Protein AF-A0A150T9M9-F1 (afdb_monomer_lite)

Foldseek 3Di:
DPDPDDDDDDDFFADPVGHGDDPLADDDRDDPVSVLVLLVVQQVDQEDEDELSCQNHVLDLQFNDNDDHDGHEYEYEYAQLPRDLPRNVLDFPPPPPPPPDDDDDDDDDDDDDDDDDDDDDDDDPPPPDPGHHAYEYEYEPPRHDPCSCVSSVVSRHHYHYAHAPPVRDGDDPDD

Secondary structure (DSSP, 8-state):
---SS----------TTS---BTTB----S-HHHHHHHHHHHHSSSEEEEEHHHHHHH-------SSSSPPPEEEEE-TT----TT-GGG-------------------------------------PPP-PPPEEEEEETTTPPTTHHHHHHHTT-EEEEE---TT----PPP-

Structure (mmCIF, N/CA/C/O backbone):
data_AF-A0A150T9M9-F1
#
_entry.id   AF-A0A150T9M9-F1
#
loop_
_atom_site.group_PDB
_atom_site.id
_atom_site.type_symbol
_atom_site.label_atom_id
_atom_site.label_alt_id
_atom_site.label_comp_id
_atom_site.label_asym_id
_atom_site.label_entity_id
_atom_site.label_seq_id
_atom_site.pdbx_PDB_ins_code
_atom_site.Cartn_x
_atom_site.Cartn_y
_atom_site.Cartn_z
_atom_site.occupancy
_atom_site.B_iso_or_equiv
_atom_site.auth_seq_id
_atom_site.auth_comp_id
_atom_site.auth_asym_id
_atom_site.auth_atom_id
_atom_site.pdbx_PDB_model_num
ATOM 1 N N . MET A 1 1 ? -16.081 -22.587 -5.326 1.00 50.75 1 MET A N 1
ATOM 2 C CA . MET A 1 1 ? -15.481 -22.714 -3.979 1.00 50.75 1 MET A CA 1
ATOM 3 C C . MET A 1 1 ? -15.173 -21.314 -3.473 1.00 50.75 1 MET A C 1
ATOM 5 O O . MET A 1 1 ? -14.296 -20.683 -4.043 1.00 50.75 1 MET A O 1
ATOM 9 N N . SER A 1 2 ? -15.898 -20.794 -2.477 1.00 53.66 2 SER A N 1
ATOM 10 C CA . SER A 1 2 ? -15.442 -19.588 -1.775 1.00 53.66 2 SER A CA 1
ATOM 11 C C . SER A 1 2 ? -14.333 -20.008 -0.819 1.00 53.66 2 SER A C 1
ATOM 13 O O . SER A 1 2 ? -14.572 -20.814 0.082 1.00 53.66 2 SER A O 1
ATOM 15 N N . LEU A 1 3 ? -13.116 -19.516 -1.030 1.00 56.09 3 LEU A N 1
ATOM 16 C CA . LEU A 1 3 ? -12.059 -19.700 -0.044 1.00 56.09 3 LEU A CA 1
ATOM 17 C C . LEU A 1 3 ? -12.469 -18.948 1.236 1.00 56.09 3 LEU A C 1
ATOM 19 O O . LEU A 1 3 ? -12.924 -17.807 1.134 1.00 56.09 3 LEU A O 1
ATOM 23 N N . PRO A 1 4 ? -12.312 -19.539 2.435 1.00 76.81 4 PRO A N 1
ATOM 24 C CA . PRO A 1 4 ? -12.649 -18.875 3.700 1.00 76.81 4 PRO A CA 1
ATOM 25 C C . PRO A 1 4 ? -11.779 -17.635 3.967 1.00 76.81 4 PRO A C 1
ATOM 27 O O . PRO A 1 4 ? -12.071 -16.841 4.858 1.00 76.81 4 PRO A O 1
ATOM 30 N N . ARG A 1 5 ? -10.700 -17.455 3.192 1.00 81.12 5 ARG A N 1
ATOM 31 C CA . ARG A 1 5 ? -9.790 -16.310 3.239 1.00 81.12 5 ARG A CA 1
ATOM 32 C C . ARG A 1 5 ? -9.347 -15.911 1.824 1.00 81.12 5 ARG A C 1
ATOM 34 O O . ARG A 1 5 ? -9.252 -16.791 0.967 1.00 81.12 5 ARG A O 1
ATOM 41 N N . PRO A 1 6 ? -9.038 -14.624 1.573 1.00 89.44 6 PRO A N 1
ATOM 42 C CA . PRO A 1 6 ? -8.468 -14.192 0.300 1.00 89.44 6 PRO A CA 1
ATOM 43 C C . PRO A 1 6 ? -7.147 -14.910 0.004 1.00 89.44 6 PRO A C 1
ATOM 45 O O . PRO A 1 6 ? -6.336 -15.114 0.910 1.00 89.44 6 PRO A O 1
ATOM 48 N N . LEU A 1 7 ? -6.905 -15.245 -1.264 1.00 92.62 7 LEU A N 1
ATOM 49 C CA . LEU A 1 7 ? -5.572 -15.629 -1.722 1.00 92.62 7 LEU A CA 1
ATOM 50 C C . LEU A 1 7 ? -4.674 -14.387 -1.693 1.00 92.62 7 LEU A C 1
ATOM 52 O O . LEU A 1 7 ? -5.038 -13.345 -2.236 1.00 92.62 7 LEU A O 1
ATOM 56 N N . VAL A 1 8 ? -3.511 -14.491 -1.050 1.00 94.69 8 VAL A N 1
ATOM 57 C CA . VAL A 1 8 ? -2.585 -13.364 -0.891 1.00 94.69 8 VAL A CA 1
ATOM 58 C C . VAL A 1 8 ? -1.295 -13.637 -1.650 1.00 94.69 8 VAL A C 1
ATOM 60 O O . VAL A 1 8 ? -0.616 -14.629 -1.392 1.00 94.69 8 VAL A O 1
ATOM 63 N N . THR A 1 9 ? -0.932 -12.701 -2.525 1.00 96.50 9 THR A N 1
ATOM 64 C CA . THR A 1 9 ? 0.367 -12.664 -3.202 1.00 96.50 9 THR A CA 1
ATOM 65 C C . THR A 1 9 ? 1.178 -11.492 -2.664 1.00 96.50 9 THR A C 1
ATOM 67 O O . THR A 1 9 ? 0.715 -10.351 -2.673 1.00 96.50 9 THR A O 1
ATOM 70 N N . LEU A 1 10 ? 2.402 -11.759 -2.205 1.00 96.69 10 LEU A N 1
ATOM 71 C CA . LEU A 1 10 ? 3.348 -10.722 -1.798 1.00 96.69 10 LEU A CA 1
ATOM 72 C C . LEU A 1 10 ? 4.262 -10.365 -2.976 1.00 96.69 10 LEU A C 1
ATOM 74 O O . LEU A 1 10 ? 4.929 -11.233 -3.530 1.00 96.69 10 LEU A O 1
ATOM 78 N N . HIS A 1 11 ? 4.322 -9.079 -3.324 1.00 94.62 11 HIS A N 1
ATOM 79 C CA . HIS A 1 11 ? 5.204 -8.554 -4.366 1.00 94.62 11 HIS A CA 1
ATOM 80 C C . HIS A 1 11 ? 6.058 -7.411 -3.813 1.00 94.62 11 HIS A C 1
ATOM 82 O O . HIS A 1 11 ? 5.525 -6.435 -3.283 1.00 94.62 11 HIS A O 1
ATOM 88 N N . PHE A 1 12 ? 7.375 -7.488 -3.999 1.00 95.25 12 PHE A N 1
ATOM 89 C CA . PHE A 1 12 ? 8.322 -6.440 -3.623 1.00 95.25 12 PHE A CA 1
ATOM 90 C C . PHE A 1 12 ? 9.529 -6.435 -4.567 1.00 95.25 12 PHE A C 1
ATOM 92 O O . PHE A 1 12 ? 9.828 -7.433 -5.218 1.00 95.25 12 PHE A O 1
ATOM 99 N N . ALA A 1 13 ? 10.216 -5.297 -4.632 1.00 94.94 13 ALA A N 1
ATOM 100 C CA . ALA A 1 13 ? 11.552 -5.202 -5.206 1.00 94.94 13 ALA A CA 1
ATOM 101 C C . ALA A 1 13 ? 12.557 -5.089 -4.059 1.00 94.94 13 ALA A C 1
ATOM 103 O O . ALA A 1 13 ? 12.235 -4.522 -3.015 1.00 94.94 13 ALA A O 1
ATOM 104 N N . GLN A 1 14 ? 13.755 -5.628 -4.254 1.00 95.94 14 GLN A N 1
ATOM 105 C CA . GLN A 1 14 ? 14.835 -5.551 -3.279 1.00 95.94 14 GLN A CA 1
ATOM 106 C C . GLN A 1 14 ? 16.172 -5.294 -3.975 1.00 95.94 14 GLN A C 1
ATOM 108 O O . GLN A 1 14 ? 16.358 -5.670 -5.134 1.00 95.94 14 GLN A O 1
ATOM 113 N N . THR A 1 15 ? 17.100 -4.668 -3.262 1.00 96.00 15 THR A N 1
ATOM 114 C CA . THR A 1 15 ? 18.512 -4.617 -3.639 1.00 96.00 15 THR A CA 1
ATOM 115 C C . THR A 1 15 ? 19.165 -5.990 -3.440 1.00 96.00 15 THR A C 1
ATOM 117 O O . THR A 1 15 ? 18.590 -6.888 -2.819 1.00 96.00 15 THR A O 1
ATOM 120 N N . LEU A 1 16 ? 20.389 -6.164 -3.945 1.00 96.50 16 LEU A N 1
ATOM 121 C CA . LEU A 1 16 ? 21.130 -7.426 -3.816 1.00 96.50 16 LEU A CA 1
ATOM 122 C C . LEU A 1 16 ? 21.419 -7.802 -2.351 1.00 96.50 16 LEU A C 1
ATOM 124 O O . LEU A 1 16 ? 21.435 -8.977 -2.004 1.00 96.50 16 LEU A O 1
ATOM 128 N N . ASP A 1 17 ? 21.607 -6.806 -1.491 1.00 95.88 17 ASP A N 1
ATOM 129 C CA . ASP A 1 17 ? 21.810 -6.949 -0.048 1.00 95.88 17 ASP A CA 1
ATOM 130 C C . ASP A 1 17 ? 20.495 -7.050 0.753 1.00 95.88 17 ASP A C 1
ATOM 132 O O . ASP A 1 17 ? 20.512 -6.992 1.981 1.00 95.88 17 ASP A O 1
ATOM 136 N N . GLY A 1 18 ? 19.350 -7.212 0.078 1.00 96.12 18 GLY A N 1
ATOM 137 C CA . GLY A 1 18 ? 18.060 -7.509 0.710 1.00 96.12 18 GLY A CA 1
ATOM 138 C C . GLY A 1 18 ? 17.307 -6.298 1.266 1.00 96.12 18 GLY A C 1
ATOM 139 O O . GLY A 1 18 ? 16.374 -6.460 2.053 1.00 96.12 18 GLY A O 1
ATOM 140 N N . ARG A 1 19 ? 17.676 -5.070 0.881 1.00 95.56 19 ARG A N 1
ATOM 141 C CA . ARG A 1 19 ? 16.957 -3.856 1.295 1.00 95.56 19 ARG A CA 1
ATOM 142 C C . ARG A 1 19 ? 15.794 -3.579 0.350 1.00 95.56 19 ARG A C 1
ATOM 144 O O . ARG A 1 19 ? 15.938 -3.646 -0.865 1.00 95.56 19 ARG A O 1
ATOM 151 N N . ILE A 1 20 ? 14.645 -3.215 0.916 1.00 94.88 20 ILE A N 1
ATOM 152 C CA . ILE A 1 20 ? 13.413 -2.924 0.159 1.00 94.88 20 ILE A CA 1
ATOM 153 C C . ILE A 1 20 ? 13.050 -1.431 0.124 1.00 94.88 20 ILE A C 1
ATOM 155 O O . ILE A 1 20 ? 12.134 -1.044 -0.595 1.00 94.88 20 ILE A O 1
ATOM 159 N N . ALA A 1 21 ? 13.730 -0.595 0.915 1.00 94.06 21 ALA A N 1
ATOM 160 C CA . ALA A 1 21 ? 13.466 0.840 1.030 1.00 94.06 21 ALA A CA 1
ATOM 161 C C . ALA A 1 21 ? 14.677 1.591 1.612 1.00 94.06 21 ALA A C 1
ATOM 163 O O . ALA A 1 21 ? 15.488 0.995 2.328 1.00 94.06 21 ALA A O 1
ATOM 164 N N . ALA A 1 22 ? 14.754 2.902 1.359 1.00 92.31 22 ALA A N 1
ATOM 165 C CA . ALA A 1 22 ? 15.591 3.820 2.132 1.00 92.31 22 ALA A CA 1
ATOM 166 C C . ALA A 1 22 ? 14.808 4.407 3.327 1.00 92.31 22 ALA A C 1
ATOM 168 O O . ALA A 1 22 ? 13.571 4.383 3.338 1.00 92.31 22 ALA A O 1
ATOM 169 N N . PRO A 1 23 ? 15.493 4.937 4.357 1.00 92.25 23 PRO A N 1
ATOM 170 C CA . PRO A 1 23 ? 14.827 5.592 5.478 1.00 92.25 23 PRO A CA 1
ATOM 171 C C . PRO A 1 23 ? 14.034 6.829 5.033 1.00 92.25 23 PRO A C 1
ATOM 173 O O . PRO A 1 23 ? 14.612 7.841 4.660 1.00 92.25 23 PRO A O 1
ATOM 176 N N . ASN A 1 24 ? 12.703 6.760 5.142 1.00 90.94 24 ASN A N 1
ATOM 177 C CA . ASN A 1 24 ? 11.770 7.875 4.909 1.00 90.94 24 ASN A CA 1
ATOM 178 C C . ASN A 1 24 ? 11.855 8.538 3.519 1.00 90.94 24 ASN A C 1
ATOM 180 O O . ASN A 1 24 ? 11.422 9.677 3.366 1.00 90.94 24 ASN A O 1
ATOM 184 N N . GLU A 1 25 ? 12.359 7.832 2.510 1.00 92.12 25 GLU A N 1
ATOM 185 C CA . GLU A 1 25 ? 12.483 8.347 1.147 1.00 92.12 25 GLU A CA 1
ATOM 186 C C . GLU A 1 25 ? 12.055 7.287 0.129 1.00 92.12 25 GLU A C 1
ATOM 188 O O . GLU A 1 25 ? 12.313 6.090 0.299 1.00 92.12 25 GLU A O 1
ATOM 193 N N . ARG A 1 26 ? 11.409 7.744 -0.948 1.00 90.94 26 ARG A N 1
ATOM 194 C CA . ARG A 1 26 ? 11.066 6.908 -2.093 1.00 90.94 26 ARG A CA 1
ATOM 195 C C . ARG A 1 26 ? 12.318 6.599 -2.912 1.00 90.94 26 ARG A C 1
ATOM 197 O O . ARG A 1 26 ? 12.969 7.506 -3.416 1.00 90.94 26 ARG A O 1
ATOM 204 N N . VAL A 1 27 ? 12.568 5.316 -3.163 1.00 92.44 27 VAL A N 1
ATOM 205 C CA . VAL A 1 27 ? 13.668 4.851 -4.022 1.00 92.44 27 VAL A CA 1
ATOM 206 C C . VAL A 1 27 ? 13.129 4.108 -5.235 1.00 92.44 27 VAL A C 1
ATOM 208 O O . VAL A 1 27 ? 12.195 3.307 -5.143 1.00 92.44 27 VAL A O 1
ATOM 211 N N . GLU A 1 28 ? 13.742 4.341 -6.392 1.00 91.75 28 GLU A N 1
ATOM 212 C CA . GLU A 1 28 ? 13.437 3.597 -7.612 1.00 91.75 28 GLU A CA 1
ATOM 213 C C . GLU A 1 28 ? 14.227 2.293 -7.653 1.00 91.75 28 GLU A C 1
ATOM 215 O O . GLU A 1 28 ? 15.356 2.237 -8.126 1.00 91.75 28 GLU A O 1
ATOM 220 N N . LEU A 1 29 ? 13.619 1.236 -7.115 1.00 93.75 29 LEU A N 1
ATOM 221 C CA . LEU A 1 29 ? 14.259 -0.076 -7.016 1.00 93.75 29 LEU A CA 1
ATOM 222 C C . LEU A 1 29 ? 13.842 -1.049 -8.127 1.00 93.75 29 LEU A C 1
ATOM 224 O O . LEU A 1 29 ? 14.576 -1.967 -8.478 1.00 93.75 29 LEU A O 1
ATOM 228 N N . SER A 1 30 ? 12.640 -0.873 -8.676 1.00 94.12 30 SER A N 1
ATOM 229 C CA . SER A 1 30 ? 12.113 -1.740 -9.734 1.00 94.12 30 SER A CA 1
ATOM 230 C C . SER A 1 30 ? 12.595 -1.300 -11.110 1.00 94.12 30 SER A C 1
ATOM 232 O O . SER A 1 30 ? 12.535 -0.122 -11.451 1.00 94.12 30 SER A O 1
ATOM 234 N N . THR A 1 31 ? 12.960 -2.265 -11.949 1.00 95.25 31 THR A N 1
ATOM 235 C CA . THR A 1 31 ? 13.185 -2.031 -13.380 1.00 95.25 31 THR A CA 1
ATOM 236 C C . THR A 1 31 ? 11.856 -1.793 -14.115 1.00 95.25 31 THR A C 1
ATOM 238 O O . THR A 1 31 ? 10.791 -2.153 -13.597 1.00 95.25 31 THR A O 1
ATOM 241 N N . PRO A 1 32 ? 11.873 -1.274 -15.359 1.00 94.69 32 PRO A N 1
ATOM 242 C CA . PRO A 1 32 ? 10.661 -1.161 -16.176 1.00 94.69 32 PRO A CA 1
ATOM 243 C C . PRO A 1 32 ? 9.893 -2.486 -16.326 1.00 94.69 32 PRO A C 1
ATOM 245 O O . PRO A 1 32 ? 8.663 -2.503 -16.260 1.00 94.69 32 PRO A O 1
ATOM 248 N N . ALA A 1 33 ? 10.605 -3.612 -16.451 1.00 94.25 33 ALA A N 1
ATOM 249 C CA . ALA A 1 33 ? 9.998 -4.941 -16.513 1.00 94.25 33 ALA A CA 1
ATOM 250 C C . ALA A 1 33 ? 9.299 -5.327 -15.196 1.00 94.25 33 ALA A C 1
ATOM 252 O O . ALA A 1 33 ? 8.187 -5.860 -15.226 1.00 94.25 33 ALA A O 1
ATOM 253 N N . GLY A 1 34 ? 9.908 -5.004 -14.048 1.00 94.44 34 GLY A N 1
ATOM 254 C CA . GLY A 1 34 ? 9.302 -5.198 -12.728 1.00 94.44 34 GLY A CA 1
ATOM 255 C C . GLY A 1 34 ? 8.052 -4.338 -12.527 1.00 94.44 34 GLY A C 1
ATOM 256 O O . GLY A 1 34 ? 7.028 -4.827 -12.056 1.00 94.44 34 GLY A O 1
ATOM 257 N N . ILE A 1 35 ? 8.082 -3.080 -12.979 1.00 93.81 35 ILE A N 1
ATOM 258 C CA . ILE A 1 35 ? 6.910 -2.191 -12.955 1.00 93.81 35 ILE A CA 1
ATOM 259 C C . ILE A 1 35 ? 5.774 -2.774 -13.807 1.00 93.81 35 ILE A C 1
ATOM 261 O O . ILE A 1 35 ? 4.628 -2.821 -13.357 1.00 93.81 35 ILE A O 1
ATOM 265 N N . ALA A 1 36 ? 6.078 -3.262 -15.013 1.00 94.25 36 ALA A N 1
ATOM 266 C CA . ALA A 1 36 ? 5.089 -3.900 -15.878 1.00 94.25 36 ALA A CA 1
ATOM 267 C C . ALA A 1 36 ? 4.499 -5.172 -15.242 1.00 94.25 36 ALA A C 1
ATOM 269 O O . ALA A 1 36 ? 3.290 -5.387 -15.310 1.00 94.25 36 ALA A O 1
ATOM 270 N N . HIS A 1 37 ? 5.327 -5.987 -14.580 1.00 95.12 37 HIS A N 1
ATOM 271 C CA . HIS A 1 37 ? 4.861 -7.157 -13.835 1.00 95.12 37 HIS A CA 1
ATOM 272 C C . HIS A 1 37 ? 3.930 -6.769 -12.679 1.00 95.12 37 HIS A C 1
ATOM 274 O O . HIS A 1 37 ? 2.844 -7.329 -12.573 1.00 95.12 37 HIS A O 1
ATOM 280 N N . ALA A 1 38 ? 4.276 -5.747 -11.889 1.00 95.56 38 ALA A N 1
ATOM 281 C CA . ALA A 1 38 ? 3.416 -5.248 -10.817 1.00 95.56 38 ALA A CA 1
ATOM 282 C C . ALA A 1 38 ? 2.055 -4.747 -11.335 1.00 95.56 38 ALA A C 1
ATOM 284 O O . ALA A 1 38 ? 1.040 -4.889 -10.657 1.00 95.56 38 ALA A O 1
ATOM 285 N N . HIS A 1 39 ? 2.011 -4.154 -12.532 1.00 96.06 39 HIS A N 1
ATOM 286 C CA . HIS A 1 39 ? 0.753 -3.738 -13.151 1.00 96.06 39 HIS A CA 1
ATOM 287 C C . HIS A 1 39 ? -0.104 -4.917 -13.614 1.00 96.06 39 HIS A C 1
ATOM 289 O O . HIS A 1 39 ? -1.306 -4.877 -13.368 1.00 96.06 39 HIS A O 1
ATOM 295 N N . ARG A 1 40 ? 0.497 -5.961 -14.200 1.00 96.06 40 ARG A N 1
ATOM 296 C CA . ARG A 1 40 ? -0.220 -7.204 -14.531 1.00 96.06 40 ARG A CA 1
ATOM 297 C C . ARG A 1 40 ? -0.750 -7.889 -13.277 1.00 96.06 40 ARG A C 1
ATOM 299 O O . ARG A 1 40 ? -1.939 -8.142 -13.190 1.00 96.06 40 ARG A O 1
ATOM 306 N N . ALA A 1 41 ? 0.088 -8.032 -12.248 1.00 95.88 41 ALA A N 1
ATOM 307 C CA . ALA A 1 41 ? -0.341 -8.576 -10.964 1.00 95.88 41 ALA A CA 1
ATOM 308 C C . ALA A 1 41 ? -1.538 -7.797 -10.393 1.00 95.88 41 ALA A C 1
ATOM 310 O O . ALA A 1 41 ? -2.505 -8.403 -9.957 1.00 95.88 41 ALA A O 1
ATOM 311 N N . ARG A 1 42 ? -1.535 -6.459 -10.454 1.00 95.94 42 ARG A N 1
ATOM 312 C CA . ARG A 1 42 ? -2.694 -5.650 -10.035 1.00 95.94 42 ARG A CA 1
ATOM 313 C C . ARG A 1 42 ? -3.946 -5.867 -10.887 1.00 95.94 42 ARG A C 1
ATOM 315 O O . ARG A 1 42 ? -5.031 -5.714 -10.348 1.00 95.94 42 ARG A O 1
ATOM 322 N N . ALA A 1 43 ? -3.805 -6.145 -12.181 1.00 95.19 43 ALA A N 1
ATOM 323 C CA . ALA A 1 43 ? -4.932 -6.437 -13.066 1.00 95.19 43 ALA A CA 1
ATOM 324 C C . ALA A 1 43 ? -5.547 -7.816 -12.781 1.00 95.19 43 ALA A C 1
ATOM 326 O O . ALA A 1 43 ? -6.755 -7.981 -12.923 1.00 95.19 43 ALA A O 1
ATOM 327 N N . ASP A 1 44 ? -4.719 -8.765 -12.338 1.00 95.81 44 ASP A N 1
ATOM 328 C CA . ASP A 1 44 ? -5.112 -10.146 -12.043 1.00 95.81 44 ASP A CA 1
ATOM 329 C C . ASP A 1 44 ? -5.659 -10.338 -10.612 1.00 95.81 44 ASP A C 1
ATOM 331 O O . ASP A 1 44 ? -6.034 -11.449 -10.241 1.00 95.81 44 ASP A O 1
ATOM 335 N N . HIS A 1 45 ? -5.679 -9.287 -9.783 1.00 95.75 45 HIS A N 1
ATOM 336 C CA . HIS A 1 45 ? -6.145 -9.340 -8.392 1.00 95.75 45 HIS A CA 1
ATOM 337 C C . HIS A 1 45 ? -7.317 -8.383 -8.152 1.00 95.75 45 HIS A C 1
ATOM 339 O O . HIS A 1 45 ? -7.331 -7.254 -8.637 1.00 95.75 45 HIS A O 1
ATOM 345 N N . ASP A 1 46 ? -8.249 -8.790 -7.287 1.00 94.38 46 ASP A N 1
ATOM 346 C CA . ASP A 1 46 ? -9.392 -7.956 -6.889 1.00 94.38 46 ASP A CA 1
ATOM 347 C C . ASP A 1 46 ? -8.982 -6.747 -6.033 1.00 94.38 46 ASP A C 1
ATOM 349 O O . ASP A 1 46 ? -9.682 -5.732 -5.985 1.00 94.38 46 ASP A O 1
ATOM 353 N N . ALA A 1 47 ? -7.849 -6.848 -5.329 1.00 95.38 47 ALA A N 1
ATOM 354 C CA . ALA A 1 47 ? -7.366 -5.824 -4.416 1.00 95.38 47 ALA A CA 1
ATOM 355 C C . ALA A 1 47 ? -5.834 -5.730 -4.383 1.00 95.38 47 ALA A C 1
ATOM 357 O O . ALA A 1 47 ? -5.118 -6.721 -4.508 1.00 95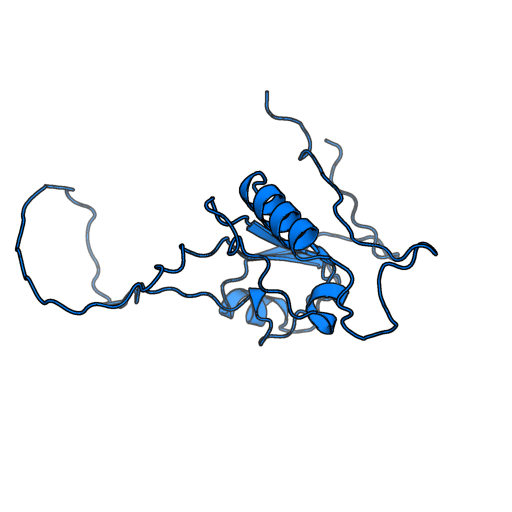.38 47 ALA A O 1
ATOM 358 N N . VAL A 1 48 ? -5.337 -4.520 -4.129 1.00 96.88 48 VAL A N 1
ATOM 359 C CA . VAL A 1 48 ? -3.944 -4.231 -3.782 1.00 96.88 48 VAL A CA 1
ATOM 360 C C . VAL A 1 48 ? -3.899 -3.606 -2.395 1.00 96.88 48 VAL A C 1
ATOM 362 O O . VAL A 1 48 ? -4.627 -2.655 -2.111 1.00 96.88 48 VAL A O 1
ATOM 365 N N . LEU A 1 49 ? -3.037 -4.137 -1.530 1.00 97.50 49 LEU A N 1
ATOM 366 C CA . LEU A 1 49 ? -2.925 -3.722 -0.137 1.00 97.50 49 LEU A CA 1
ATOM 367 C C . LEU A 1 49 ? -1.557 -3.102 0.144 1.00 97.50 49 LEU A C 1
ATOM 369 O O . LEU A 1 49 ? -0.531 -3.651 -0.250 1.00 97.50 49 LEU A O 1
ATOM 373 N N . VAL A 1 50 ? -1.543 -1.979 0.864 1.00 97.88 50 VAL A N 1
ATOM 374 C CA . VAL A 1 50 ? -0.320 -1.351 1.387 1.00 97.88 50 VAL A CA 1
ATOM 375 C C . VAL A 1 50 ? -0.507 -0.876 2.827 1.00 97.88 50 VAL A C 1
ATOM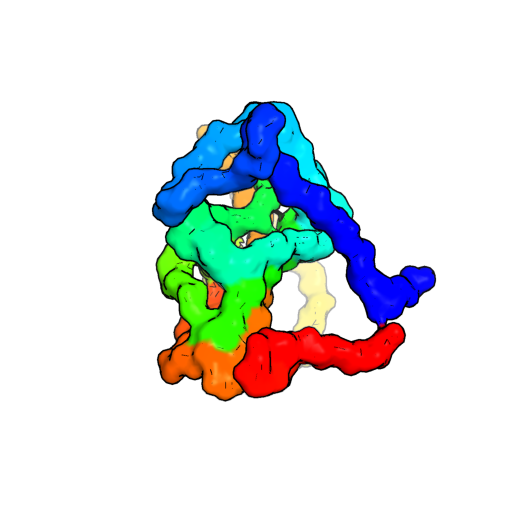 377 O O . VAL A 1 50 ? -1.625 -0.653 3.293 1.00 97.88 50 VAL A O 1
ATOM 380 N N . GLY A 1 51 ? 0.601 -0.685 3.541 1.00 96.62 51 GLY A N 1
ATOM 381 C CA . GLY A 1 51 ? 0.594 0.004 4.830 1.00 96.62 51 GLY A CA 1
ATOM 382 C C . GLY A 1 51 ? 0.585 1.526 4.672 1.00 96.62 51 GLY A C 1
ATOM 383 O O . GLY A 1 51 ? 1.036 2.066 3.661 1.00 96.62 51 GLY A O 1
ATOM 384 N N . ILE A 1 52 ? 0.142 2.236 5.711 1.00 96.00 52 ILE A N 1
ATOM 385 C CA . ILE A 1 52 ? 0.104 3.706 5.736 1.00 96.00 52 ILE A CA 1
ATOM 386 C C . ILE A 1 52 ? 1.459 4.359 5.441 1.00 96.00 52 ILE A C 1
ATOM 388 O O . ILE A 1 52 ? 1.511 5.371 4.750 1.00 96.00 52 ILE A O 1
ATOM 392 N N . ARG A 1 53 ? 2.572 3.777 5.906 1.00 95.62 53 ARG A N 1
ATOM 393 C CA . ARG A 1 53 ? 3.907 4.347 5.667 1.00 95.62 53 ARG A CA 1
ATOM 394 C C . ARG A 1 53 ? 4.246 4.420 4.178 1.00 95.62 53 ARG A C 1
ATOM 396 O O . ARG A 1 53 ? 4.805 5.420 3.751 1.00 95.62 53 ARG A O 1
ATOM 403 N N . THR A 1 54 ? 3.850 3.421 3.392 1.00 96.44 54 THR A N 1
ATOM 404 C CA . THR A 1 54 ? 3.987 3.444 1.927 1.00 96.44 54 THR A CA 1
ATOM 405 C C . THR A 1 54 ? 3.180 4.588 1.322 1.00 96.44 54 THR A C 1
ATOM 407 O O . THR A 1 54 ? 3.658 5.270 0.428 1.00 96.44 54 THR A O 1
ATOM 410 N N . VAL A 1 55 ? 1.972 4.850 1.827 1.00 96.94 55 VAL A N 1
ATOM 411 C CA . VAL A 1 55 ? 1.154 5.973 1.346 1.00 96.94 55 VAL A CA 1
ATOM 412 C C . VAL A 1 55 ? 1.813 7.315 1.646 1.00 96.94 55 VAL A C 1
ATOM 414 O O . VAL A 1 55 ? 1.866 8.170 0.772 1.00 96.94 55 VAL A O 1
ATOM 417 N N . VAL A 1 56 ? 2.326 7.487 2.864 1.00 96.38 56 VAL A N 1
ATOM 418 C CA . VAL A 1 56 ? 2.948 8.743 3.303 1.00 96.38 56 VAL A CA 1
ATOM 419 C C . VAL A 1 56 ? 4.271 9.011 2.581 1.00 96.38 56 VAL A C 1
ATOM 421 O O . VAL A 1 56 ? 4.545 10.158 2.250 1.00 96.38 56 VAL A O 1
ATOM 424 N N . ILE A 1 57 ? 5.083 7.977 2.344 1.00 96.25 57 ILE A N 1
ATOM 425 C CA . ILE A 1 57 ? 6.422 8.120 1.751 1.00 96.25 57 ILE A CA 1
ATOM 426 C C . ILE A 1 57 ? 6.363 8.125 0.218 1.00 96.25 57 ILE A C 1
ATOM 428 O O . ILE A 1 57 ? 6.969 8.985 -0.414 1.00 96.25 57 ILE A O 1
ATOM 432 N N . ASP A 1 58 ? 5.638 7.181 -0.392 1.00 95.62 58 ASP A N 1
ATOM 433 C CA . ASP A 1 58 ? 5.682 6.966 -1.845 1.00 95.62 58 ASP A CA 1
ATOM 434 C C . ASP A 1 58 ? 4.533 7.639 -2.609 1.00 95.62 58 ASP A C 1
ATOM 436 O O . ASP A 1 58 ? 4.575 7.695 -3.842 1.00 95.62 58 ASP A O 1
ATOM 440 N N . ASP A 1 59 ? 3.483 8.076 -1.903 1.00 96.12 59 ASP A N 1
ATOM 441 C CA . ASP A 1 59 ? 2.244 8.646 -2.452 1.00 96.12 59 ASP A CA 1
ATOM 442 C C . ASP A 1 59 ? 1.752 7.939 -3.745 1.00 96.12 59 ASP A C 1
ATOM 444 O O . ASP A 1 59 ? 1.671 8.527 -4.838 1.00 96.12 59 ASP A O 1
ATOM 448 N N . PRO A 1 60 ? 1.482 6.616 -3.682 1.00 95.06 60 PRO A N 1
ATOM 449 C CA . PRO A 1 60 ? 1.188 5.824 -4.865 1.00 95.06 60 PRO A CA 1
ATOM 450 C C . PRO A 1 60 ? -0.258 6.021 -5.337 1.00 95.06 60 PRO A C 1
ATOM 452 O O . PRO A 1 60 ? -1.176 6.223 -4.554 1.00 95.06 60 PRO A O 1
ATOM 455 N N . LEU A 1 61 ? -0.494 5.841 -6.641 1.00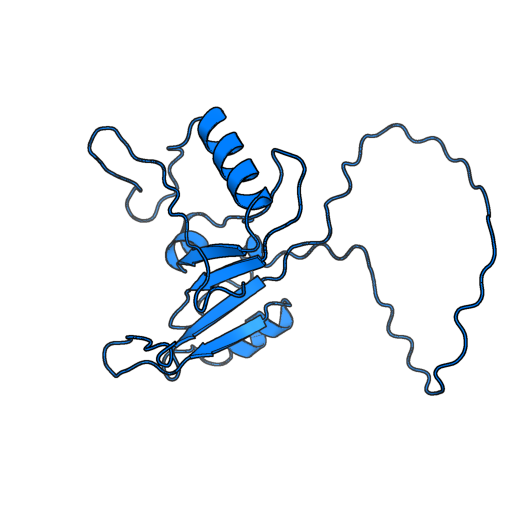 94.38 61 LEU A N 1
ATOM 456 C CA . LEU A 1 61 ? -1.853 5.762 -7.207 1.00 94.38 61 LEU A CA 1
ATOM 457 C C . LEU A 1 61 ? -2.530 4.400 -6.979 1.00 94.38 61 LEU A C 1
ATOM 459 O O . LEU A 1 61 ? -3.752 4.323 -6.953 1.00 94.38 61 LEU A O 1
ATOM 463 N N . LEU A 1 62 ? -1.736 3.325 -6.887 1.00 95.00 62 LEU A N 1
ATOM 464 C CA . LEU A 1 62 ? -2.208 1.933 -6.778 1.00 95.00 62 LEU A CA 1
ATOM 465 C C . LEU A 1 62 ? -3.190 1.498 -7.889 1.00 95.00 62 LEU A C 1
ATOM 467 O O . LEU A 1 62 ? -4.085 0.691 -7.668 1.00 95.00 62 LEU A O 1
ATOM 471 N N . THR A 1 63 ? -2.996 2.017 -9.105 1.00 93.69 63 THR A N 1
ATOM 472 C CA . THR A 1 63 ? -3.797 1.699 -10.297 1.00 93.69 63 THR A CA 1
ATOM 473 C C . THR A 1 63 ? -3.115 0.712 -11.244 1.00 93.69 63 THR A C 1
ATOM 475 O O . THR A 1 63 ? -1.892 0.509 -11.205 1.00 93.69 63 THR A O 1
ATOM 478 N N . VAL A 1 64 ? -3.903 0.157 -12.162 1.00 93.31 64 VAL A N 1
ATOM 479 C CA . VAL A 1 64 ? -3.432 -0.494 -13.392 1.00 93.31 64 VAL A CA 1
ATOM 480 C C . VAL A 1 64 ? -3.323 0.577 -14.484 1.00 93.31 64 VAL A C 1
ATOM 482 O O . VAL A 1 64 ? -4.322 1.182 -14.852 1.00 93.31 64 VAL A O 1
ATOM 485 N N . ARG A 1 65 ? -2.105 0.895 -14.945 1.00 91.12 65 ARG A N 1
ATOM 486 C CA . ARG A 1 65 ? -1.868 1.935 -15.977 1.00 91.12 65 ARG A CA 1
ATOM 487 C C . ARG A 1 65 ? -0.794 1.581 -17.009 1.00 91.12 65 ARG A C 1
ATOM 489 O O . ARG A 1 65 ? -0.617 2.322 -17.968 1.00 91.12 65 ARG A O 1
ATOM 496 N N . ALA A 1 66 ? -0.070 0.481 -16.800 1.00 88.75 66 ALA A N 1
ATOM 497 C CA . ALA A 1 66 ? 0.959 -0.009 -17.721 1.00 88.75 66 ALA A CA 1
ATOM 498 C C . ALA A 1 66 ? 0.537 -1.290 -18.468 1.00 88.75 66 ALA A C 1
ATOM 500 O O . ALA A 1 66 ? 1.350 -1.883 -19.168 1.00 88.75 66 ALA A O 1
ATOM 501 N N . CYS A 1 67 ? -0.715 -1.722 -18.311 1.00 90.56 67 CYS A N 1
ATOM 502 C CA . CYS A 1 67 ? -1.347 -2.797 -19.072 1.00 90.56 67 CYS A CA 1
ATOM 503 C C . CYS A 1 67 ? -2.868 -2.589 -19.080 1.00 90.56 67 CYS A C 1
ATOM 505 O O . CYS A 1 67 ? -3.373 -1.703 -18.384 1.00 90.56 67 CYS A O 1
ATOM 507 N N . GLU A 1 68 ? -3.577 -3.384 -19.875 1.00 89.31 68 GLU A N 1
ATOM 508 C CA . GLU A 1 68 ? -5.036 -3.472 -19.813 1.00 89.31 68 GLU A CA 1
ATOM 509 C C . GLU A 1 68 ? -5.469 -4.326 -18.615 1.00 89.31 68 GLU A C 1
ATOM 511 O O . GLU A 1 68 ? -4.701 -5.160 -18.129 1.00 89.31 68 GLU A O 1
ATOM 516 N N . GLY A 1 69 ? -6.681 -4.081 -18.116 1.00 89.50 69 GLY A N 1
ATOM 517 C CA . GLY A 1 69 ? -7.252 -4.813 -16.989 1.00 89.50 69 GLY A CA 1
ATOM 518 C C . GLY A 1 69 ? -8.130 -3.958 -16.081 1.00 89.50 69 GLY A C 1
ATOM 519 O O . GLY A 1 69 ? -8.148 -2.725 -16.165 1.00 89.50 69 GLY A O 1
ATOM 520 N N . SER A 1 70 ? -8.858 -4.637 -15.199 1.00 90.06 70 SER A N 1
ATOM 521 C CA . SER A 1 70 ? -9.711 -4.010 -14.191 1.00 90.06 70 SER A CA 1
ATOM 522 C C . SER A 1 70 ? -8.880 -3.260 -13.149 1.00 90.06 70 SER A C 1
ATOM 524 O O . SER A 1 70 ? -7.748 -3.628 -12.839 1.00 90.06 70 SER A O 1
ATOM 526 N N . GLN A 1 71 ? -9.437 -2.182 -12.591 1.00 92.31 71 GLN A N 1
ATOM 527 C CA . GLN A 1 71 ? -8.800 -1.491 -11.472 1.00 92.31 71 GLN A CA 1
ATOM 528 C C . GLN A 1 71 ? -9.058 -2.264 -10.171 1.00 92.31 71 GLN A C 1
ATOM 530 O O . GLN A 1 71 ? -10.227 -2.451 -9.826 1.00 92.31 71 GLN A O 1
ATOM 535 N N . PRO A 1 72 ? -8.017 -2.646 -9.411 1.00 94.62 72 PRO A N 1
ATOM 536 C CA . PRO A 1 72 ? -8.206 -3.321 -8.136 1.00 94.62 72 PRO A CA 1
ATOM 537 C C . PRO A 1 72 ? -8.749 -2.355 -7.082 1.00 94.62 72 PRO A C 1
ATOM 539 O O . PRO A 1 72 ? -8.488 -1.144 -7.115 1.00 94.62 72 PRO A O 1
ATOM 542 N N . MET A 1 73 ? -9.435 -2.902 -6.082 1.00 94.81 73 MET A N 1
ATOM 543 C CA . MET A 1 73 ? -9.682 -2.202 -4.827 1.00 94.81 73 MET A CA 1
ATOM 544 C C . MET A 1 73 ? -8.348 -1.821 -4.172 1.00 94.81 73 MET A C 1
ATOM 546 O O . MET A 1 73 ? -7.404 -2.605 -4.139 1.00 94.81 73 MET A O 1
ATOM 550 N N . ARG A 1 74 ? -8.256 -0.610 -3.626 1.00 95.69 74 ARG A N 1
ATOM 551 C CA . ARG A 1 74 ? -7.043 -0.102 -2.972 1.00 95.69 74 ARG A CA 1
ATOM 552 C C . ARG A 1 74 ? -7.252 -0.169 -1.472 1.00 95.69 74 ARG A C 1
ATOM 554 O O . ARG A 1 74 ? -8.054 0.591 -0.939 1.00 95.69 74 ARG A O 1
ATOM 561 N N . VAL A 1 75 ? -6.549 -1.069 -0.803 1.00 96.56 75 VAL A N 1
ATOM 562 C CA . VAL A 1 75 ? -6.675 -1.285 0.638 1.00 96.56 75 VAL A CA 1
ATOM 563 C C . VAL A 1 75 ? -5.480 -0.663 1.351 1.00 96.56 75 VAL A C 1
ATOM 565 O O . VAL A 1 75 ? -4.330 -0.995 1.065 1.00 96.56 75 VAL A O 1
ATOM 568 N N . VAL A 1 76 ? -5.739 0.241 2.292 1.00 96.81 76 VAL A N 1
ATOM 569 C CA . VAL A 1 76 ? -4.699 0.867 3.116 1.00 96.81 76 VAL A CA 1
ATOM 570 C C . VAL A 1 76 ? -4.872 0.436 4.563 1.00 96.81 76 VAL A C 1
ATOM 572 O O . VAL A 1 76 ? -5.907 0.700 5.172 1.00 96.81 76 VAL A O 1
ATOM 575 N N . LEU A 1 77 ? -3.840 -0.179 5.135 1.00 95.56 77 LEU A N 1
ATOM 576 C CA . LEU A 1 77 ? -3.779 -0.456 6.568 1.00 95.56 77 LEU A CA 1
ATOM 577 C C . LEU A 1 77 ? -3.212 0.768 7.299 1.00 95.56 77 LEU A C 1
ATOM 579 O O . LEU A 1 77 ? -2.017 1.063 7.203 1.00 95.56 77 LEU A O 1
ATOM 583 N N . ALA A 1 78 ? -4.068 1.483 8.029 1.00 93.88 78 ALA A N 1
ATOM 584 C CA . ALA A 1 78 ? -3.739 2.726 8.720 1.00 93.88 78 ALA A CA 1
ATOM 585 C C . ALA A 1 78 ? -4.319 2.730 10.141 1.00 93.88 78 ALA A C 1
ATOM 587 O O . ALA A 1 78 ? -5.429 3.203 10.359 1.00 93.88 78 ALA A O 1
ATOM 588 N N . SER A 1 79 ? -3.548 2.243 11.124 1.00 89.56 79 SER A N 1
ATOM 589 C CA . SER A 1 79 ? -4.012 2.067 12.514 1.00 89.56 79 SER A CA 1
ATOM 590 C C . SER A 1 79 ? -4.714 3.302 13.096 1.00 89.56 79 SER A C 1
ATOM 592 O O . SER A 1 79 ? -5.776 3.146 13.689 1.00 89.56 79 SER A O 1
ATOM 594 N N . ALA A 1 80 ? -4.175 4.503 12.870 1.00 89.88 80 ALA A N 1
ATOM 595 C CA . ALA A 1 80 ? -4.739 5.762 13.365 1.00 89.88 80 ALA A CA 1
ATOM 596 C C . ALA A 1 80 ? -5.570 6.542 12.326 1.00 89.88 80 ALA A C 1
ATOM 598 O O . ALA A 1 80 ? -5.897 7.705 12.543 1.00 89.88 80 ALA A O 1
ATOM 599 N N . LEU A 1 81 ? -5.878 5.933 11.173 1.00 90.81 81 LEU A N 1
ATOM 600 C CA . LEU A 1 81 ? -6.526 6.582 10.023 1.00 90.81 81 LEU A CA 1
ATOM 601 C C . LEU A 1 81 ? -5.789 7.829 9.488 1.00 90.81 81 LEU A C 1
ATOM 603 O O . LEU A 1 81 ? -6.377 8.648 8.792 1.00 90.81 81 LEU A O 1
ATOM 607 N N . GLY A 1 82 ? -4.488 7.960 9.758 1.00 92.25 82 GLY A N 1
ATOM 608 C CA . GLY A 1 82 ? -3.657 9.101 9.347 1.00 92.25 82 GLY A CA 1
ATOM 609 C C . GLY A 1 82 ? -3.261 9.121 7.865 1.00 92.25 82 GLY A C 1
ATOM 610 O O . GLY A 1 82 ? -2.119 9.444 7.554 1.00 92.25 82 GLY A O 1
ATOM 611 N N . VAL A 1 83 ? -4.156 8.725 6.955 1.00 95.06 83 VAL A N 1
ATOM 612 C CA . VAL A 1 83 ? -3.936 8.856 5.505 1.00 95.06 83 VAL A CA 1
ATOM 613 C C . VAL A 1 83 ? -4.015 10.344 5.131 1.00 95.06 83 VAL A C 1
ATOM 615 O O . VAL A 1 83 ? -5.024 10.972 5.449 1.00 95.06 83 VAL A O 1
ATOM 618 N N . PRO A 1 84 ? -3.002 10.924 4.454 1.00 94.94 84 PRO A N 1
ATOM 619 C CA . PRO A 1 84 ? -3.058 12.320 4.026 1.00 94.94 84 PRO A CA 1
ATOM 620 C C . PRO A 1 84 ? -4.249 12.591 3.097 1.00 94.94 84 PRO A C 1
ATOM 622 O O . PRO A 1 84 ? -4.475 11.855 2.139 1.00 94.94 84 PRO A O 1
ATOM 625 N N . GLU A 1 85 ? -4.974 13.686 3.319 1.00 89.88 85 GLU A N 1
ATOM 626 C CA . GLU A 1 85 ? -6.176 14.055 2.542 1.00 89.88 85 GLU A CA 1
ATOM 627 C C . GLU A 1 85 ? -5.882 14.299 1.046 1.00 89.88 85 GLU A C 1
ATOM 629 O O . GLU A 1 85 ? -6.738 14.114 0.169 1.00 89.88 85 GLU A O 1
ATOM 634 N N . GLY A 1 86 ? -4.640 14.701 0.755 1.00 91.69 86 GLY A N 1
ATOM 635 C CA . GLY A 1 86 ? -4.101 14.900 -0.589 1.00 91.69 86 GLY A CA 1
ATOM 636 C C . GLY A 1 86 ? -3.529 13.641 -1.247 1.00 91.69 86 GLY A C 1
ATOM 637 O O . GLY A 1 86 ? -3.062 13.742 -2.381 1.00 91.69 86 GLY A O 1
ATOM 638 N N . ALA A 1 87 ? -3.558 12.479 -0.579 1.00 95.19 87 ALA A N 1
ATOM 639 C CA . ALA A 1 87 ? -2.954 11.253 -1.095 1.00 95.19 87 ALA A CA 1
ATOM 640 C C . ALA A 1 87 ? -3.505 10.902 -2.483 1.00 95.19 87 ALA A C 1
ATOM 642 O O . ALA A 1 87 ? -4.718 10.861 -2.716 1.00 95.19 87 ALA A O 1
ATOM 643 N N . ARG A 1 88 ? -2.613 10.598 -3.425 1.00 94.44 88 ARG A N 1
ATOM 644 C CA . ARG A 1 88 ? -2.961 10.350 -4.830 1.00 94.44 88 ARG A CA 1
ATOM 645 C C . ARG A 1 88 ? -3.897 9.170 -5.009 1.00 94.44 88 ARG A C 1
ATOM 647 O O . ARG A 1 88 ? -4.724 9.208 -5.916 1.00 94.44 88 ARG A O 1
ATOM 654 N N . LEU A 1 89 ? -3.820 8.156 -4.149 1.00 93.38 89 LEU A N 1
ATOM 655 C CA . LEU A 1 89 ? -4.752 7.026 -4.178 1.00 93.38 89 LEU A CA 1
ATOM 656 C C . LEU A 1 89 ? -6.210 7.431 -3.902 1.00 93.38 89 LEU A C 1
ATOM 658 O O . LEU A 1 89 ? -7.102 6.728 -4.375 1.00 93.38 89 LEU A O 1
ATOM 662 N N . LEU A 1 90 ? -6.443 8.541 -3.184 1.00 91.50 90 LEU A N 1
ATOM 663 C CA . LEU A 1 90 ? -7.770 9.109 -2.903 1.00 91.50 90 LEU A CA 1
ATOM 664 C C . LEU A 1 90 ? -8.295 9.983 -4.046 1.00 91.50 90 LEU A C 1
ATOM 666 O O . LEU A 1 90 ? -9.472 10.330 -4.063 1.00 91.50 90 LEU A O 1
ATOM 670 N N . ARG A 1 91 ? -7.446 10.360 -5.012 1.00 86.31 91 ARG A N 1
ATOM 671 C CA . ARG A 1 91 ? -7.888 11.137 -6.171 1.00 86.31 91 ARG A CA 1
ATOM 672 C C . ARG A 1 91 ? -8.753 10.251 -7.057 1.00 86.31 91 ARG A C 1
ATOM 674 O O . ARG A 1 91 ? -8.263 9.458 -7.861 1.00 86.31 91 ARG A O 1
ATOM 681 N N . TRP A 1 92 ? -10.058 10.393 -6.888 1.00 66.06 92 TRP A N 1
ATOM 682 C CA . TRP A 1 92 ? -11.056 9.829 -7.773 1.00 66.06 92 TRP A CA 1
ATOM 683 C C . TRP A 1 92 ? -11.206 10.714 -9.015 1.00 66.06 92 TRP A C 1
ATOM 685 O O . TRP A 1 92 ? -11.287 11.937 -8.908 1.00 66.06 92 TRP A O 1
ATOM 695 N N . THR A 1 93 ? -11.252 10.108 -10.201 1.00 52.16 93 THR A N 1
ATOM 696 C CA . THR A 1 93 ? -11.683 10.794 -11.423 1.00 52.16 93 THR A CA 1
ATOM 697 C C . THR A 1 93 ? -13.088 10.307 -11.762 1.00 52.16 93 THR A C 1
ATOM 699 O O . THR A 1 93 ? -13.271 9.450 -12.623 1.00 52.16 93 THR A O 1
ATOM 702 N N . SER A 1 94 ? -14.105 10.821 -11.072 1.00 46.19 94 SER A N 1
ATOM 703 C CA . SER A 1 94 ? -15.473 10.737 -11.584 1.00 46.19 94 SER A CA 1
ATOM 704 C C . SER A 1 94 ? -15.580 11.784 -12.674 1.00 46.19 94 SER A C 1
ATOM 706 O O . SER A 1 94 ? -15.925 12.928 -12.404 1.00 46.19 94 SER A O 1
ATOM 708 N N . SER A 1 95 ? -15.361 11.400 -13.929 1.00 36.31 95 SER A N 1
ATOM 709 C CA . SER A 1 95 ? -16.174 12.013 -14.983 1.00 36.31 95 SER A CA 1
ATOM 710 C C . SER A 1 95 ? -17.560 11.385 -14.920 1.00 36.31 95 SER A C 1
ATOM 712 O O . SER A 1 95 ? -17.937 10.562 -15.740 1.00 36.31 95 SER A O 1
ATOM 714 N N . THR A 1 96 ? -18.297 11.712 -13.865 1.00 34.78 96 THR A N 1
ATOM 715 C CA . THR A 1 96 ? -19.755 11.631 -13.822 1.00 34.78 96 THR A CA 1
ATOM 716 C C . THR A 1 96 ? -20.174 12.610 -12.738 1.00 34.78 96 THR A C 1
ATOM 718 O O . THR A 1 96 ? -20.236 12.265 -11.559 1.00 34.78 96 THR A O 1
ATOM 721 N N . SER A 1 97 ? -20.378 13.866 -13.132 1.00 32.03 97 SER A N 1
ATOM 722 C CA . SER A 1 97 ? -21.161 14.796 -12.327 1.00 32.03 97 SER A CA 1
ATOM 723 C C . SER A 1 97 ? -22.549 14.190 -12.185 1.00 32.03 97 SER A C 1
ATOM 725 O O . SER A 1 97 ? -23.347 14.230 -13.118 1.00 32.03 97 SER A O 1
ATOM 727 N N . ILE A 1 98 ? -22.832 13.589 -11.034 1.00 32.56 98 ILE A N 1
ATOM 728 C CA . ILE A 1 98 ? -24.214 13.391 -10.619 1.00 32.56 98 ILE A CA 1
ATOM 729 C C . ILE A 1 98 ? -24.684 14.784 -10.212 1.00 32.56 98 ILE A C 1
ATOM 731 O O . ILE A 1 98 ? -24.453 15.231 -9.091 1.00 32.56 98 ILE A O 1
ATOM 735 N N . THR A 1 99 ? -25.267 15.514 -11.161 1.00 27.94 99 THR A N 1
ATOM 736 C CA . THR A 1 99 ? -26.026 16.723 -10.853 1.00 27.94 99 THR A CA 1
ATOM 737 C C . THR A 1 99 ? -27.256 16.267 -10.080 1.00 27.94 99 THR A C 1
ATOM 739 O O . THR A 1 99 ? -28.213 15.755 -10.653 1.00 27.94 99 THR A O 1
ATOM 742 N N . SER A 1 100 ? -27.204 16.389 -8.758 1.00 26.47 100 SER A N 1
ATOM 743 C CA . SER A 1 100 ? -28.348 16.200 -7.877 1.00 26.47 100 SER A CA 1
ATOM 744 C C . SER A 1 100 ? -29.375 17.301 -8.149 1.00 26.47 100 SER A C 1
ATOM 746 O O . SER A 1 100 ? -29.321 18.371 -7.546 1.00 26.47 100 SER A O 1
ATOM 748 N N . SER A 1 101 ? -30.306 17.061 -9.072 1.00 30.69 101 SER A N 1
ATOM 749 C CA . SER A 1 101 ? -31.557 17.813 -9.121 1.00 30.69 101 SER A CA 1
ATOM 750 C C . SER A 1 101 ? -32.558 17.118 -8.206 1.00 30.69 101 SER A C 1
ATOM 752 O O . SER A 1 101 ? -33.056 16.035 -8.513 1.00 30.69 101 SER A O 1
ATOM 754 N N . THR A 1 102 ? -32.824 17.734 -7.059 1.00 34.62 102 THR A N 1
ATOM 755 C CA . THR A 1 102 ? -33.890 17.341 -6.143 1.00 34.62 102 THR A CA 1
ATOM 756 C C . THR A 1 102 ? -35.223 17.439 -6.872 1.00 34.62 102 THR A C 1
ATOM 758 O O . THR A 1 102 ? -35.687 18.535 -7.173 1.00 34.62 102 THR A O 1
ATOM 761 N N . SER A 1 103 ? -35.850 16.305 -7.154 1.00 30.45 103 SER A N 1
ATOM 762 C CA . SER A 1 103 ? -37.297 16.207 -7.316 1.00 30.45 103 SER A CA 1
ATOM 763 C C . SER A 1 103 ? -37.720 14.775 -7.043 1.00 30.45 103 SER A C 1
ATOM 765 O O . SER A 1 103 ? -37.238 13.824 -7.652 1.00 30.45 103 SER A O 1
ATOM 767 N N . SER A 1 104 ? -38.580 14.652 -6.042 1.00 34.75 104 SER A N 1
ATOM 768 C CA . SER A 1 104 ? -39.247 13.436 -5.616 1.00 34.75 104 SER A CA 1
ATOM 769 C C . SER A 1 104 ? -39.986 12.759 -6.774 1.00 34.75 104 SER A C 1
ATOM 771 O O . SER A 1 104 ? -40.558 13.454 -7.613 1.00 34.75 104 SER A O 1
ATOM 773 N N . THR A 1 105 ? -40.105 11.427 -6.688 1.00 26.05 105 THR A N 1
ATOM 774 C CA . THR A 1 105 ? -41.191 10.580 -7.240 1.00 26.05 105 THR A CA 1
ATOM 775 C C . THR A 1 105 ? -40.775 9.573 -8.325 1.00 26.05 105 THR A C 1
ATOM 777 O O . THR A 1 105 ? -40.441 9.922 -9.448 1.00 26.05 105 THR A O 1
ATOM 780 N N . SER A 1 106 ? -40.931 8.303 -7.933 1.00 27.03 106 SER A N 1
ATOM 781 C CA . SER A 1 106 ? -41.258 7.097 -8.709 1.00 27.03 106 SER A CA 1
ATOM 782 C C . SER A 1 106 ? -40.247 6.474 -9.680 1.00 27.03 106 SER A C 1
ATOM 784 O O . SER A 1 106 ? -39.904 6.991 -10.735 1.00 27.03 106 SER A O 1
ATOM 786 N N . ILE A 1 107 ? -39.905 5.228 -9.337 1.00 35.72 107 ILE A N 1
ATOM 787 C CA . ILE A 1 107 ? -39.355 4.183 -10.203 1.00 35.72 107 ILE A CA 1
ATOM 788 C C . ILE A 1 107 ? -40.392 3.860 -11.287 1.00 35.72 107 ILE A C 1
ATOM 790 O O . ILE A 1 107 ? -41.459 3.357 -10.944 1.00 35.72 107 ILE A O 1
ATOM 794 N N . THR A 1 108 ? -40.105 4.084 -12.575 1.00 25.42 108 THR A N 1
ATOM 795 C CA . THR A 1 108 ? -40.816 3.425 -13.691 1.00 25.42 108 THR A CA 1
ATOM 796 C C . THR A 1 108 ? -39.959 3.400 -14.966 1.00 25.42 108 THR A C 1
ATOM 798 O O . THR A 1 108 ? -39.430 4.415 -15.402 1.00 25.42 108 THR A O 1
ATOM 801 N N . SER A 1 109 ? -39.872 2.198 -15.545 1.00 28.33 109 SER A N 1
ATOM 802 C CA . SER A 1 109 ? -39.531 1.841 -16.933 1.00 28.33 109 SER A CA 1
ATOM 803 C C . SER A 1 109 ? -38.178 2.261 -17.518 1.00 28.33 109 SER A C 1
ATOM 805 O O . SER A 1 109 ? -37.973 3.378 -17.985 1.00 28.33 109 SER A O 1
ATOM 807 N N . ILE A 1 110 ? -37.318 1.253 -17.657 1.00 35.06 110 ILE A N 1
ATOM 808 C CA . ILE A 1 110 ? -36.280 1.174 -18.682 1.00 35.06 110 ILE A CA 1
ATOM 809 C C . ILE A 1 110 ? -37.008 0.913 -20.007 1.00 35.06 110 ILE A C 1
ATOM 811 O O . ILE A 1 110 ? -37.539 -0.178 -20.203 1.00 35.06 110 ILE A O 1
ATOM 815 N N . THR A 1 111 ? -37.074 1.905 -20.894 1.00 28.12 111 THR A N 1
ATOM 816 C CA . THR A 1 111 ? -37.475 1.685 -22.288 1.00 28.12 111 THR A CA 1
ATOM 817 C C . THR A 1 111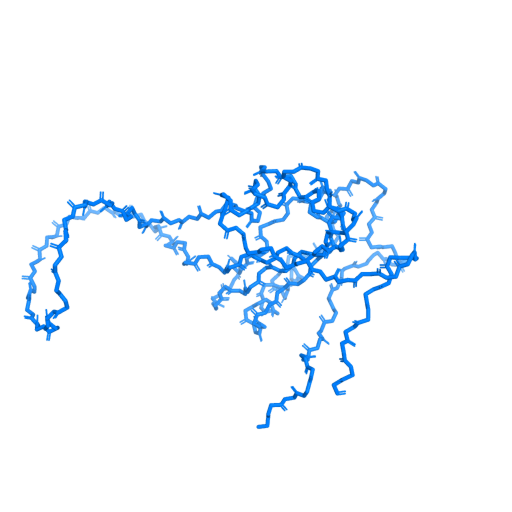 ? -36.504 2.421 -23.195 1.00 28.12 111 THR A C 1
ATOM 819 O O . THR A 1 111 ? -36.170 3.580 -22.975 1.00 28.12 111 THR A O 1
ATOM 822 N N . SER A 1 112 ? -36.027 1.664 -24.171 1.00 31.34 112 SER A N 1
ATOM 823 C CA . SER A 1 112 ? -35.096 1.954 -25.251 1.00 31.34 112 SER A CA 1
ATOM 824 C C . SER A 1 112 ? -35.345 3.269 -25.995 1.00 31.34 112 SER A C 1
ATOM 826 O O . SER A 1 112 ? -36.461 3.785 -25.962 1.00 31.34 112 SER A O 1
ATOM 828 N N . SER A 1 113 ? -34.348 3.646 -26.816 1.00 35.19 113 SER A N 1
ATOM 829 C CA . SER A 1 113 ? -34.380 4.556 -27.990 1.00 35.19 113 SER A CA 1
ATOM 830 C C . SER A 1 113 ? -33.648 5.880 -27.739 1.00 35.19 113 SER A C 1
ATOM 832 O O . SER A 1 113 ? -33.863 6.501 -26.712 1.00 35.19 113 SER A O 1
ATOM 834 N N . THR A 1 114 ? -32.815 6.452 -28.605 1.00 25.97 114 THR A N 1
ATOM 835 C CA . THR A 1 114 ? -32.309 6.114 -29.941 1.00 25.97 114 THR A CA 1
ATOM 836 C C . THR A 1 114 ? -31.179 7.112 -30.222 1.00 25.97 114 THR A C 1
ATOM 838 O O . THR A 1 114 ? -31.238 8.265 -29.806 1.00 25.97 114 THR A O 1
ATOM 841 N N . SER A 1 115 ? -30.157 6.631 -30.920 1.00 33.19 115 SER A N 1
ATOM 842 C CA . SER A 1 115 ? -29.240 7.328 -31.826 1.00 33.19 115 SER A CA 1
ATOM 843 C C . SER A 1 115 ? -29.410 8.847 -31.979 1.00 33.19 115 SER A C 1
ATOM 845 O O . SER A 1 115 ? -30.422 9.317 -32.491 1.00 33.19 115 SER A O 1
ATOM 847 N N . THR A 1 116 ? -28.350 9.618 -31.735 1.00 29.02 116 THR A N 1
ATOM 848 C CA . THR A 1 116 ? -28.081 10.814 -32.548 1.00 29.02 116 THR A CA 1
ATOM 849 C C . THR A 1 116 ? -26.578 10.960 -32.742 1.00 29.02 116 THR A C 1
ATOM 851 O O . THR A 1 116 ? -25.804 11.097 -31.800 1.00 29.02 116 THR A O 1
ATOM 854 N N . THR A 1 117 ? -26.198 10.852 -34.010 1.00 31.81 117 THR A N 1
ATOM 855 C CA . THR A 1 117 ? -24.853 11.040 -34.540 1.00 31.81 117 THR A CA 1
ATOM 856 C C . THR A 1 117 ? -24.482 12.512 -34.440 1.00 31.81 117 THR A C 1
ATOM 858 O O . THR A 1 117 ? -25.183 13.344 -35.007 1.00 31.81 117 THR A O 1
ATOM 861 N N . SER A 1 118 ? -23.354 12.809 -33.800 1.00 31.95 118 SER A N 1
ATOM 862 C CA . SER A 1 118 ? -22.659 14.087 -33.959 1.00 31.95 118 SER A CA 1
ATOM 863 C C . SER A 1 118 ? -21.173 13.816 -34.140 1.00 31.95 118 SER A C 1
ATOM 865 O O . SER A 1 118 ? -20.426 13.589 -33.191 1.00 31.95 118 SER A O 1
ATOM 867 N N . THR A 1 119 ? -20.779 13.801 -35.408 1.00 27.97 119 THR A N 1
ATOM 868 C CA . THR A 1 119 ? -19.401 13.809 -35.885 1.00 27.97 119 THR A CA 1
ATOM 869 C C . THR A 1 119 ? -18.759 15.150 -35.537 1.00 27.97 119 THR A C 1
ATOM 871 O O . THR A 1 119 ? -19.127 16.163 -36.122 1.00 27.97 119 THR A O 1
ATOM 874 N N . THR A 1 120 ? -17.754 15.144 -34.661 1.00 30.91 120 THR A N 1
ATOM 875 C CA . THR A 1 120 ? -16.724 16.191 -34.634 1.00 30.91 120 THR A CA 1
ATOM 876 C C . THR A 1 120 ? -15.361 15.538 -34.459 1.00 30.91 120 THR A C 1
ATOM 878 O O . THR A 1 120 ? -15.028 14.990 -33.411 1.00 30.91 120 THR A O 1
ATOM 881 N N . THR A 1 121 ? -14.585 15.598 -35.534 1.00 30.55 121 THR A N 1
ATOM 882 C CA . THR A 1 121 ? -13.171 15.248 -35.631 1.00 30.55 121 THR A CA 1
ATOM 883 C C . THR A 1 121 ? -12.340 16.053 -34.631 1.00 30.55 121 THR A C 1
ATOM 885 O O . THR A 1 121 ? -12.212 17.266 -34.767 1.00 30.55 121 THR A O 1
ATOM 888 N N . ALA A 1 122 ? -11.714 15.374 -33.671 1.00 32.09 122 ALA A N 1
ATOM 889 C CA . ALA A 1 122 ? -10.542 15.877 -32.962 1.00 32.09 122 ALA A CA 1
ATOM 890 C C . ALA A 1 122 ? -9.613 14.697 -32.656 1.00 32.09 122 ALA A C 1
ATOM 892 O O . ALA A 1 122 ? -9.913 13.816 -31.854 1.00 32.09 122 ALA A O 1
ATOM 893 N N . ASN A 1 123 ? -8.499 14.673 -33.379 1.00 31.69 123 ASN A N 1
ATOM 894 C CA . ASN A 1 123 ? -7.454 13.672 -33.298 1.00 31.69 123 ASN A CA 1
ATOM 895 C C . ASN A 1 123 ? -6.665 13.894 -31.999 1.00 31.69 123 ASN A C 1
ATOM 897 O O . ASN A 1 123 ? -5.962 14.892 -31.853 1.00 31.69 123 ASN A O 1
ATOM 901 N N . GLY A 1 124 ? -6.810 12.979 -31.048 1.00 28.75 124 GLY A N 1
ATOM 902 C CA . GLY A 1 124 ? -6.083 12.979 -29.788 1.00 28.75 124 GLY A CA 1
ATOM 903 C C . GLY A 1 124 ? -6.479 11.751 -28.989 1.00 28.75 124 GLY A C 1
ATOM 904 O O . GLY A 1 124 ? -7.588 11.680 -28.474 1.00 28.75 124 GLY A O 1
ATOM 905 N N . THR A 1 125 ? -5.588 10.764 -28.908 1.00 27.45 125 THR A N 1
ATOM 906 C CA . THR A 1 125 ? -5.714 9.572 -28.060 1.00 27.45 125 THR A CA 1
ATOM 907 C C . THR A 1 125 ? -5.808 9.972 -26.586 1.00 27.45 125 THR A C 1
ATOM 909 O O . THR A 1 125 ? -4.831 9.917 -25.841 1.00 27.45 125 THR A O 1
ATOM 912 N N . SER A 1 126 ? -6.996 10.371 -26.138 1.00 30.98 126 SER A N 1
ATOM 913 C CA . SER A 1 126 ? -7.347 10.382 -24.728 1.00 30.98 126 SER A CA 1
ATOM 914 C C . SER A 1 126 ? -7.629 8.934 -24.340 1.00 30.98 126 SER A C 1
ATOM 916 O O . SER A 1 126 ? -8.713 8.394 -24.547 1.00 30.98 126 SER A O 1
ATOM 918 N N . ARG A 1 127 ? -6.609 8.248 -23.807 1.00 33.72 127 ARG A N 1
ATOM 919 C CA . ARG A 1 127 ? -6.839 7.008 -23.057 1.00 33.72 127 ARG A CA 1
ATOM 920 C C . ARG A 1 127 ? -7.794 7.359 -21.918 1.00 33.72 127 ARG A C 1
ATOM 922 O O . ARG A 1 127 ? -7.364 7.928 -20.916 1.00 33.72 127 ARG A O 1
ATOM 929 N N . GLY A 1 128 ? -9.081 7.075 -22.111 1.00 34.97 128 GLY A N 1
ATOM 930 C CA . GLY A 1 128 ? -10.110 7.216 -21.093 1.00 34.97 128 GLY A CA 1
ATOM 931 C C . GLY A 1 128 ? -9.641 6.508 -19.831 1.00 34.97 128 GLY A C 1
ATOM 932 O O . GLY A 1 128 ? -9.331 5.318 -19.850 1.00 34.97 128 GLY A O 1
ATOM 933 N N . GLN A 1 129 ? -9.485 7.270 -18.754 1.00 44.53 129 GLN A N 1
ATOM 934 C CA . GLN A 1 129 ? -9.010 6.753 -17.483 1.00 44.53 129 GLN A CA 1
ATOM 935 C C . GLN A 1 129 ? -10.124 5.859 -16.907 1.00 44.53 129 GLN A C 1
ATOM 937 O O . GLN A 1 129 ? -11.233 6.355 -16.706 1.00 44.53 129 GLN A O 1
ATOM 942 N N . PRO A 1 130 ? -9.893 4.549 -16.699 1.00 42.59 130 PRO A N 1
ATOM 943 C CA . PRO A 1 130 ? -10.952 3.639 -16.274 1.00 42.59 130 PRO A CA 1
ATOM 944 C C . PRO A 1 130 ? -11.479 4.042 -14.895 1.00 42.59 130 PRO A C 1
ATOM 946 O O . PRO A 1 130 ? -10.702 4.467 -14.032 1.00 42.59 130 PRO A O 1
ATOM 949 N N . ALA A 1 131 ? -12.797 3.897 -14.708 1.00 51.78 131 ALA A N 1
ATOM 950 C CA . ALA A 1 131 ? -13.493 4.126 -13.445 1.00 51.78 131 ALA A CA 1
ATOM 951 C C . ALA A 1 131 ? -12.685 3.516 -12.287 1.00 51.78 131 ALA A C 1
ATOM 953 O O . ALA A 1 131 ? -12.320 2.339 -12.315 1.00 51.78 131 ALA A O 1
ATOM 954 N N . GLY A 1 132 ? -12.295 4.360 -11.331 1.00 59.31 132 GLY A N 1
ATOM 955 C CA . GLY A 1 132 ? -11.302 4.005 -10.325 1.00 59.31 132 GLY A CA 1
ATOM 956 C C . GLY A 1 132 ? -11.747 2.819 -9.469 1.00 59.31 132 GLY A C 1
ATOM 957 O O . GLY A 1 132 ? -12.907 2.697 -9.102 1.00 59.31 132 GLY A O 1
ATOM 958 N N . GLY A 1 133 ? -10.819 1.937 -9.105 1.00 67.69 133 GLY A N 1
ATOM 959 C CA . GLY A 1 133 ? -11.073 0.982 -8.029 1.00 67.69 133 GLY A CA 1
ATOM 960 C C . GLY A 1 133 ? -11.359 1.717 -6.713 1.00 67.69 133 GLY A C 1
ATOM 961 O O . GLY A 1 133 ? -10.740 2.747 -6.425 1.00 67.69 133 GLY A O 1
ATOM 962 N N . ARG A 1 134 ? -12.305 1.199 -5.921 1.00 89.31 134 ARG A N 1
ATOM 963 C CA . ARG A 1 134 ? -12.695 1.749 -4.611 1.00 89.31 134 ARG A CA 1
ATOM 964 C C . ARG A 1 134 ? -11.496 1.784 -3.658 1.00 89.31 134 ARG A C 1
ATOM 966 O O . ARG A 1 134 ? -10.713 0.836 -3.622 1.00 89.31 134 ARG A O 1
ATOM 973 N N . VAL A 1 135 ? -11.378 2.841 -2.854 1.00 92.44 135 VAL A N 1
ATOM 974 C CA . VAL A 1 135 ? -10.414 2.898 -1.744 1.00 92.44 135 VAL A CA 1
ATOM 975 C C . VAL A 1 135 ? -11.085 2.415 -0.465 1.00 92.44 135 VAL A C 1
ATOM 977 O O . VAL A 1 135 ? -12.177 2.870 -0.123 1.00 92.44 135 VAL A O 1
ATOM 980 N N . VAL A 1 136 ? -10.416 1.518 0.250 1.00 93.81 136 VAL A N 1
ATOM 981 C CA . VAL A 1 136 ? -10.796 1.061 1.584 1.00 93.81 136 VAL A CA 1
ATOM 982 C C . VAL A 1 136 ? -9.648 1.348 2.544 1.0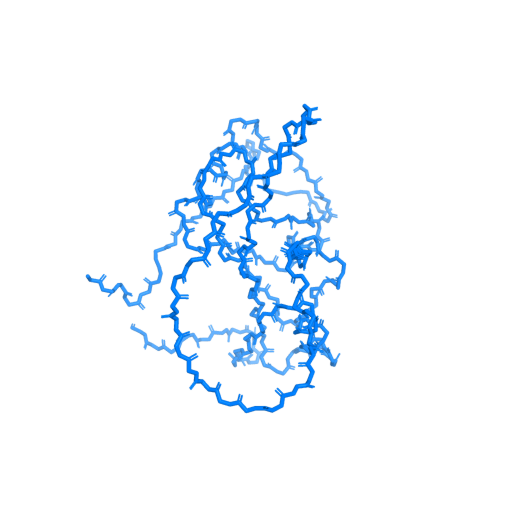0 93.81 136 VAL A C 1
ATOM 984 O O . VAL A 1 136 ? -8.524 0.899 2.329 1.00 93.81 136 VAL A O 1
ATOM 987 N N . VAL A 1 137 ? -9.920 2.087 3.613 1.00 92.44 137 VAL A N 1
ATOM 988 C CA . VAL A 1 137 ? -8.957 2.339 4.688 1.00 92.44 137 VAL A CA 1
ATOM 989 C C . VAL A 1 137 ? -9.376 1.529 5.904 1.00 92.44 137 VAL A C 1
ATOM 991 O O . VAL A 1 137 ? -10.496 1.666 6.392 1.00 92.44 137 VAL A O 1
ATOM 994 N N . VAL A 1 138 ? -8.474 0.682 6.391 1.00 91.81 138 VAL A N 1
ATOM 995 C CA . VAL A 1 138 ? -8.701 -0.158 7.568 1.00 91.81 138 VAL A CA 1
ATOM 996 C C . VAL A 1 138 ? -7.890 0.396 8.733 1.00 91.81 138 VAL A C 1
ATOM 998 O O . VAL A 1 138 ? -6.660 0.453 8.664 1.00 91.81 138 VAL A O 1
ATOM 1001 N N . GLY A 1 139 ? -8.578 0.814 9.794 1.00 89.00 139 GLY A N 1
ATOM 1002 C CA . GLY A 1 139 ? -7.974 1.367 11.007 1.00 89.00 139 GLY A CA 1
ATOM 1003 C C . GLY A 1 139 ? -8.306 0.571 12.261 1.00 89.00 139 GLY A C 1
ATOM 1004 O O . GLY A 1 139 ? -9.198 -0.271 12.255 1.00 89.00 139 GLY A O 1
ATOM 1005 N N . ALA A 1 140 ? -7.586 0.849 13.345 1.00 86.38 140 ALA A N 1
ATOM 1006 C CA . ALA A 1 140 ? -7.808 0.216 14.639 1.00 86.38 140 ALA A CA 1
ATOM 1007 C C . ALA A 1 140 ? -8.737 1.078 15.506 1.00 86.38 140 ALA A C 1
ATOM 1009 O O . ALA A 1 140 ? -8.553 2.295 15.615 1.00 86.38 140 ALA A O 1
ATOM 1010 N N . ALA A 1 141 ? -9.721 0.450 16.148 1.00 79.81 141 ALA A N 1
ATOM 1011 C CA . ALA A 1 141 ? -10.602 1.112 17.102 1.00 79.81 141 ALA A CA 1
ATOM 1012 C C . ALA A 1 141 ? -9.789 1.739 18.246 1.00 79.81 141 ALA A C 1
ATOM 1014 O O . ALA A 1 141 ? -8.765 1.198 18.661 1.00 79.81 141 ALA A O 1
ATOM 1015 N N . GLY A 1 142 ? -10.222 2.906 18.728 1.00 79.56 142 GLY A N 1
ATOM 1016 C CA . GLY A 1 142 ? -9.564 3.616 19.833 1.00 79.56 142 GLY A CA 1
ATOM 1017 C C . GLY A 1 142 ? -8.215 4.266 19.497 1.00 79.56 142 GLY A C 1
ATOM 1018 O O . GLY A 1 142 ? -7.646 4.935 20.350 1.00 79.56 142 GLY A O 1
ATOM 1019 N N . ARG A 1 143 ? -7.698 4.104 18.269 1.00 82.56 143 ARG A N 1
ATOM 1020 C CA . ARG A 1 143 ? -6.463 4.764 17.799 1.00 82.56 143 ARG A CA 1
ATOM 1021 C C . ARG A 1 143 ? -6.700 5.791 16.697 1.00 82.56 143 ARG A C 1
ATOM 1023 O O . ARG A 1 143 ? -5.769 6.500 16.325 1.00 82.56 143 ARG A O 1
ATOM 1030 N N . ALA A 1 144 ? -7.910 5.833 16.145 1.00 82.50 144 ALA A N 1
ATOM 1031 C CA . ALA A 1 144 ? -8.278 6.783 15.108 1.00 82.50 144 ALA A CA 1
ATOM 1032 C C . ALA A 1 144 ? -8.105 8.221 15.608 1.00 82.50 144 ALA A C 1
ATOM 1034 O O . ALA A 1 144 ? -8.579 8.561 16.688 1.00 82.50 144 ALA A O 1
ATOM 1035 N N . LEU A 1 145 ? -7.451 9.055 14.801 1.00 81.56 145 LEU A N 1
ATOM 1036 C CA . LEU A 1 145 ? -7.388 10.491 15.050 1.00 81.56 145 LEU A CA 1
ATOM 1037 C C . LEU A 1 145 ? -8.788 11.110 14.935 1.00 81.56 145 LEU A C 1
ATOM 1039 O O . LEU A 1 145 ? -9.593 10.697 14.089 1.00 81.56 145 LEU A O 1
ATOM 1043 N N . ASP A 1 146 ? -9.050 12.143 1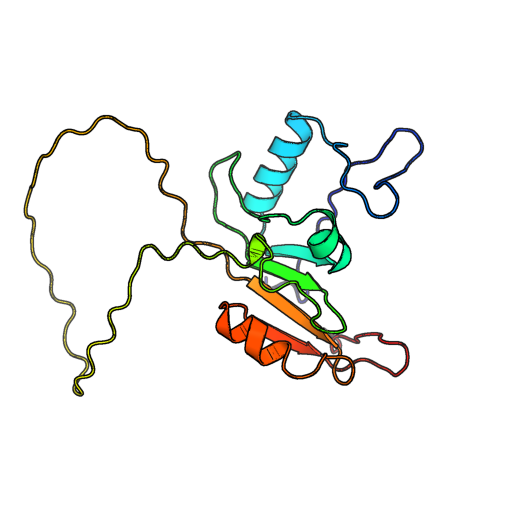5.731 1.00 86.88 146 ASP A N 1
ATOM 1044 C CA . ASP A 1 146 ? -10.327 12.852 15.712 1.00 86.88 146 ASP A CA 1
ATOM 1045 C C . ASP A 1 146 ? -10.667 13.358 14.303 1.00 86.88 146 ASP A C 1
ATOM 1047 O O . ASP A 1 146 ? -9.829 13.880 13.555 1.00 86.88 146 ASP A O 1
ATOM 1051 N N . GLY A 1 147 ? -11.912 13.115 13.892 1.00 90.06 147 GLY A N 1
ATOM 1052 C CA . GLY A 1 147 ? -12.420 13.479 12.569 1.00 90.06 147 GLY A CA 1
ATOM 1053 C C . GLY A 1 147 ? -11.731 12.792 11.380 1.00 90.06 147 GLY A C 1
ATOM 1054 O O . GLY A 1 147 ? -12.089 13.077 10.243 1.00 90.06 147 GLY A O 1
ATOM 1055 N N . ALA A 1 148 ? -10.748 11.900 11.570 1.00 90.94 148 ALA A N 1
ATOM 1056 C CA . ALA A 1 148 ? -10.026 11.280 10.450 1.00 90.94 148 ALA A CA 1
ATOM 1057 C C . ALA A 1 148 ? -10.930 10.394 9.588 1.00 90.94 148 ALA A C 1
ATOM 1059 O O . ALA A 1 148 ? -10.840 10.419 8.365 1.00 90.94 148 ALA A O 1
ATOM 1060 N N . ARG A 1 149 ? -11.847 9.652 10.219 1.00 92.06 149 ARG A N 1
ATOM 1061 C CA . ARG A 1 149 ? -12.838 8.845 9.501 1.00 92.06 149 ARG A CA 1
ATOM 1062 C C . ARG A 1 149 ? -13.704 9.702 8.574 1.00 92.06 149 ARG A C 1
ATOM 1064 O O . ARG A 1 149 ? -13.764 9.402 7.388 1.00 92.06 149 ARG A O 1
ATOM 1071 N N . ALA A 1 150 ? -14.316 10.759 9.110 1.00 91.56 150 ALA A N 1
ATOM 1072 C CA . ALA A 1 150 ? -15.194 11.648 8.349 1.00 91.56 150 ALA A CA 1
ATOM 1073 C C . ALA A 1 150 ? -14.460 12.258 7.147 1.00 91.56 150 ALA A C 1
ATOM 1075 O O . ALA A 1 150 ? -14.929 12.149 6.020 1.00 91.56 150 ALA A O 1
ATOM 1076 N N . ARG A 1 151 ? -13.243 12.770 7.365 1.00 92.75 151 ARG A N 1
ATOM 1077 C CA . ARG A 1 151 ? -12.405 13.342 6.301 1.00 92.75 151 ARG A CA 1
ATOM 1078 C C . ARG A 1 151 ? -12.066 12.345 5.196 1.00 92.75 151 ARG A C 1
ATOM 1080 O O . ARG A 1 151 ? -11.995 12.718 4.033 1.00 92.75 151 ARG A O 1
ATOM 1087 N N . LEU A 1 152 ? -11.857 11.071 5.523 1.00 91.75 152 LEU A N 1
ATOM 1088 C CA . LEU A 1 152 ? -11.614 10.036 4.513 1.00 91.75 152 LEU A CA 1
ATOM 1089 C C . LEU A 1 152 ? -12.890 9.658 3.753 1.00 91.75 152 LEU A C 1
ATOM 1091 O O . LEU A 1 152 ? -12.847 9.490 2.533 1.00 91.75 152 LEU A O 1
ATOM 1095 N N . GLU A 1 153 ? -14.019 9.558 4.453 1.00 91.31 153 GLU A N 1
ATOM 1096 C CA . GLU A 1 153 ? -15.326 9.270 3.855 1.00 91.31 153 GLU A CA 1
ATOM 1097 C C . GLU A 1 153 ? -15.786 10.400 2.917 1.00 91.31 153 GLU A C 1
ATOM 1099 O O . GLU A 1 153 ? -16.244 10.120 1.810 1.00 91.31 153 GLU A O 1
ATOM 1104 N N . GLU A 1 154 ? -15.554 11.667 3.275 1.00 90.75 154 GLU A N 1
ATOM 1105 C CA . GLU A 1 154 ? -15.782 12.846 2.417 1.00 90.75 154 GLU A CA 1
ATOM 1106 C C . GLU A 1 154 ? -14.984 12.794 1.105 1.00 90.75 154 GLU A C 1
ATOM 1108 O O . GLU A 1 154 ? -15.389 13.353 0.085 1.00 90.75 154 GLU A O 1
ATOM 1113 N N . ARG A 1 155 ? -13.851 12.083 1.101 1.00 89.75 155 ARG A N 1
ATOM 1114 C CA . ARG A 1 155 ? -13.007 11.861 -0.084 1.00 89.75 155 ARG A CA 1
ATOM 1115 C C . ARG A 1 155 ? -13.389 10.593 -0.850 1.00 89.75 155 ARG A C 1
ATOM 1117 O O . ARG A 1 155 ? -12.685 10.204 -1.780 1.00 89.75 155 ARG A O 1
ATOM 1124 N N . GLY A 1 156 ? -14.496 9.950 -0.478 1.00 88.31 156 GLY A N 1
ATOM 1125 C CA . GLY A 1 156 ? -15.028 8.756 -1.131 1.00 88.31 156 GLY A CA 1
ATOM 1126 C C . GLY A 1 156 ? -14.339 7.452 -0.725 1.00 88.31 156 GLY A C 1
ATOM 1127 O O . GLY A 1 156 ? -14.595 6.413 -1.340 1.00 88.31 156 GLY A O 1
ATOM 1128 N N . ALA A 1 157 ? -13.469 7.467 0.290 1.00 91.25 157 ALA A N 1
ATOM 1129 C CA . ALA A 1 157 ? -12.908 6.238 0.833 1.00 91.25 157 ALA A CA 1
ATOM 1130 C C . ALA A 1 157 ? -13.921 5.555 1.755 1.00 91.25 157 ALA A C 1
ATOM 1132 O O . ALA A 1 157 ? -14.573 6.187 2.579 1.00 91.25 157 ALA A O 1
ATOM 1133 N N . ALA A 1 158 ? -14.021 4.234 1.662 1.00 92.50 158 ALA A N 1
ATOM 1134 C CA . ALA A 1 158 ? -14.728 3.465 2.672 1.00 92.50 158 ALA A CA 1
ATOM 1135 C C . ALA A 1 158 ? -13.799 3.222 3.860 1.00 92.50 158 ALA A C 1
ATOM 1137 O O . ALA A 1 158 ? -12.682 2.739 3.675 1.00 92.50 158 ALA A O 1
ATOM 1138 N N . VAL A 1 159 ? -14.255 3.521 5.072 1.00 92.12 159 VAL A N 1
ATOM 1139 C CA . VAL A 1 159 ? -13.453 3.321 6.281 1.00 92.12 159 VAL A CA 1
ATOM 1140 C C . VAL A 1 159 ? -14.010 2.151 7.077 1.00 92.12 159 VAL A C 1
ATOM 1142 O O . VAL A 1 159 ? -15.177 2.144 7.463 1.00 92.12 159 VAL A O 1
ATOM 1145 N N . ILE A 1 160 ? -13.162 1.160 7.337 1.00 91.50 160 ILE A N 1
ATOM 1146 C CA . ILE A 1 160 ? -13.471 0.025 8.205 1.00 91.50 160 ILE A CA 1
ATOM 1147 C C . ILE A 1 160 ? -12.628 0.174 9.463 1.00 91.50 160 ILE A C 1
ATOM 1149 O O . ILE A 1 160 ? -11.399 0.191 9.406 1.00 91.50 160 ILE A O 1
ATOM 1153 N N . VAL A 1 161 ? -13.285 0.276 10.612 1.00 89.44 161 VAL A N 1
ATOM 1154 C CA . VAL A 1 161 ? -12.606 0.280 11.906 1.00 89.44 161 VAL A CA 1
ATOM 1155 C C . VAL A 1 161 ? -12.760 -1.099 12.517 1.00 89.44 161 VAL A C 1
ATOM 1157 O O . VAL A 1 161 ? -13.876 -1.581 12.699 1.00 89.44 161 VAL A O 1
ATOM 1160 N N . VAL A 1 162 ? -11.633 -1.734 12.813 1.00 87.62 162 VAL A N 1
ATOM 1161 C CA . VAL A 1 162 ? -11.583 -3.056 13.434 1.00 87.62 162 VAL A CA 1
ATOM 1162 C C . VAL A 1 162 ? -11.123 -2.933 14.884 1.00 87.62 162 VAL A C 1
ATOM 1164 O O . VAL A 1 162 ? -10.237 -2.123 15.172 1.00 87.62 162 VAL A O 1
ATOM 1167 N N . PRO A 1 163 ? -11.698 -3.706 15.819 1.00 83.44 163 PRO A N 1
ATOM 1168 C CA . PRO A 1 163 ? -11.183 -3.761 17.177 1.00 83.44 163 PRO A CA 1
ATOM 1169 C C . PRO A 1 163 ? -9.738 -4.267 17.160 1.00 83.44 163 PRO A C 1
ATOM 1171 O O . PRO A 1 163 ? -9.387 -5.179 16.407 1.00 83.44 163 PRO A O 1
ATOM 1174 N N . ALA A 1 164 ? -8.900 -3.653 17.986 1.00 79.00 164 ALA A N 1
ATOM 1175 C CA . ALA A 1 164 ? -7.534 -4.084 18.215 1.00 79.00 164 ALA A CA 1
ATOM 1176 C C . ALA A 1 164 ? -7.318 -4.263 19.717 1.00 79.00 164 ALA A C 1
ATOM 1178 O O . ALA A 1 164 ? -7.931 -3.550 20.510 1.00 79.00 164 ALA A O 1
ATOM 1179 N N . ASP A 1 165 ? -6.466 -5.212 20.096 1.00 80.69 165 ASP A N 1
ATOM 1180 C CA . ASP A 1 165 ? -6.046 -5.354 21.490 1.00 80.69 165 ASP A CA 1
ATOM 1181 C C . ASP A 1 165 ? -5.183 -4.158 21.939 1.00 80.69 165 ASP A C 1
ATOM 1183 O O . ASP A 1 165 ? -4.793 -3.297 21.140 1.00 80.69 165 ASP A O 1
ATOM 1187 N N . ASP A 1 166 ? -4.825 -4.117 23.222 1.00 73.88 166 ASP A N 1
ATOM 1188 C CA . ASP A 1 166 ? -3.993 -3.047 23.793 1.00 73.88 166 ASP A CA 1
ATOM 1189 C C . ASP A 1 166 ? -2.613 -2.940 23.110 1.00 73.88 166 ASP A C 1
ATOM 1191 O O . ASP A 1 166 ? -1.975 -1.883 23.101 1.00 73.88 166 ASP A O 1
ATOM 1195 N N . ARG A 1 167 ? -2.162 -4.020 22.455 1.00 71.62 167 ARG A N 1
ATOM 1196 C CA . ARG A 1 167 ? -0.921 -4.087 21.667 1.00 71.62 167 ARG A CA 1
ATOM 1197 C C . ARG A 1 167 ? -1.124 -3.707 20.195 1.00 71.62 167 ARG A C 1
ATOM 1199 O O . ARG A 1 167 ? -0.161 -3.721 19.430 1.00 71.62 167 ARG A O 1
ATOM 1206 N N . GLY A 1 168 ? -2.337 -3.330 19.792 1.00 67.88 168 GLY A N 1
ATOM 1207 C CA . GLY A 1 168 ? -2.691 -2.943 18.428 1.00 67.88 168 GLY A CA 1
ATOM 1208 C C . GLY A 1 168 ? -2.876 -4.121 17.469 1.00 67.88 168 GLY A C 1
ATOM 1209 O O . GLY A 1 168 ? -2.908 -3.908 16.256 1.00 67.88 168 GLY A O 1
ATOM 1210 N N . ARG A 1 169 ? -2.982 -5.358 17.968 1.00 70.75 169 ARG A N 1
ATOM 1211 C CA . ARG A 1 169 ? -3.233 -6.537 17.134 1.00 70.75 169 ARG A CA 1
ATOM 1212 C C . ARG A 1 169 ? -4.709 -6.622 16.791 1.00 70.75 169 ARG A C 1
ATOM 1214 O O . ARG A 1 169 ? -5.568 -6.619 17.668 1.00 70.75 169 ARG A O 1
ATOM 1221 N N . VAL A 1 170 ? -4.984 -6.763 15.502 1.00 69.50 170 VAL A N 1
ATOM 1222 C CA . VAL A 1 170 ? -6.321 -7.045 14.985 1.00 69.50 170 VAL A CA 1
ATOM 1223 C C . VAL A 1 170 ? -6.465 -8.555 14.869 1.00 69.50 170 VAL A C 1
ATOM 1225 O O . VAL A 1 170 ? -5.765 -9.187 14.078 1.00 69.50 170 VAL A O 1
ATOM 1228 N N . SER A 1 171 ? -7.381 -9.130 15.643 1.00 66.75 171 SER A N 1
ATOM 1229 C CA . SER A 1 171 ? -7.801 -10.516 15.449 1.00 66.75 171 SER A CA 1
ATOM 1230 C C . SER A 1 171 ? -8.999 -10.517 14.512 1.00 66.75 171 SER A C 1
ATOM 1232 O O . SER A 1 171 ? -10.066 -10.015 14.861 1.00 66.75 171 SER A O 1
ATOM 1234 N N . LEU A 1 172 ? -8.826 -11.051 13.305 1.00 59.22 172 LEU A N 1
ATOM 1235 C CA . LEU A 1 172 ? -9.973 -11.362 12.459 1.00 59.22 172 LEU A CA 1
ATOM 1236 C C . LEU A 1 172 ? -10.704 -12.551 13.102 1.00 59.22 172 LEU A C 1
ATOM 1238 O O . LEU A 1 172 ? -10.018 -13.484 13.533 1.00 59.22 172 LEU A O 1
ATOM 1242 N N . PRO A 1 173 ? -12.048 -12.533 13.201 1.00 52.38 173 PRO A N 1
ATOM 1243 C CA . PRO A 1 173 ? -12.789 -13.661 13.753 1.00 52.38 173 PRO A CA 1
ATOM 1244 C C . PRO A 1 173 ? -12.370 -14.954 13.043 1.00 52.38 173 PRO A C 1
ATOM 1246 O O . PRO A 1 173 ? -12.032 -14.935 11.855 1.00 52.38 173 PRO A O 1
ATOM 1249 N N . HIS A 1 174 ? -12.316 -16.055 13.799 1.00 53.53 174 HIS A N 1
ATOM 1250 C CA . HIS A 1 174 ? -11.955 -17.366 13.266 1.00 53.53 174 HIS A CA 1
ATOM 1251 C C . HIS A 1 174 ? -12.781 -17.636 12.000 1.00 53.53 174 HIS A C 1
ATOM 1253 O O . HIS A 1 174 ? -14.005 -17.532 12.023 1.00 53.53 174 HIS A O 1
ATOM 1259 N N . ALA A 1 175 ? -12.077 -17.909 10.904 1.00 48.78 175 ALA A N 1
ATOM 1260 C CA . ALA A 1 175 ? -12.651 -18.332 9.632 1.00 48.78 175 ALA A CA 1
ATOM 1261 C C . ALA A 1 175 ? -12.223 -19.767 9.398 1.00 48.78 175 ALA A C 1
ATOM 1263 O O . ALA A 1 175 ? -11.064 -20.046 9.807 1.00 48.78 175 ALA A O 1
#

Sequence (175 aa):
MSLPRPLVTLHFAQTLDGRIAAPNERVELSTPAGIAHAHRARADHDAVLVGIRTVVIDDPLLTVRACEGSQPMRVVLASALGVPEGARLLRWTSSTSITSSTSSTSITSITSSTSTTSTTTANGTSRGQPAGGRVVVVGAAGRALDGARARLEERGAAVIVVPADDRGRVSLPHA

Organism: Sorangium cellulosum (NCBI:txid56)

pLDDT: mean 76.31, std 25.27, range [25.42, 97.88]

InterPro domains:
  IPR002734 Bacterial bifunctional deaminase-reductase, C-terminal [PF01872] (6-102)
  IPR024072 Dihydrofolate reductase-like domain superfamily [G3DSA:3.40.430.10] (4-175)
  IPR024072 Dihydrofolate reductase-like domain superfamily [SSF53597] (6-105)
  IPR050765 Riboflavin Biosynthesis HTP Reductase [PTHR38011] (3-113)

Radius of gyration: 20.58 Å; chains: 1; bounding box: 63×40×60 Å